Protein AF-A0A8B0SGB1-F1 (afdb_monomer)

Solvent-accessible surface area (backbone atoms only — not comparable to full-atom values): 5924 Å² total; per-residue (Å²): 133,84,81,77,79,85,75,79,77,52,73,67,60,57,47,61,69,42,44,65,58,54,51,50,49,52,54,51,53,50,50,53,51,51,49,52,54,49,53,54,51,50,53,52,51,51,54,52,53,49,47,63,72,35,42,66,33,60,70,39,91,49,54,66,45,27,30,54,38,41,48,50,33,40,77,73,72,36,44,75,56,32,52,49,50,31,62,74,67,66,42,73,54,40,51,61,56,55,52,52,66,74,72,107

Mean predicted aligned error: 11.11 Å

Foldseek 3Di:
DDDDDDDPDDPVVVVVVCVVVVVVCVVVVVVVVVVVVVVVVVVVVVVVVLCVVLVCLCPDPDLVSVLVSLVVCVVVVNVVVSVVSCVVVVRPSCPVVVVVVVVD

Sequence (104 aa):
MAEEPIKKKAWYEIIAILTPFIIGICVTGLGTYFTQVYNFRQLQINQLNLLDKFKDSLLSEDADKRTFAYESFVTLGYESLAVKMIVINKDSAGRSVIQEIKST

Secondary structure (DSSP, 8-state):
-PPPP--PPPHHHHHHHHHHHHHHHHHHHHHHHHHHHHHHHHHHHHHHHHHHHHHHHHT-S-HHHHHHHHHHHHHTT-HHHHHHHHHHHT-STTHHHHHHHHH-

Structure (mmCIF, N/CA/C/O backbone):
data_AF-A0A8B0SGB1-F1
#
_entry.id   AF-A0A8B0SGB1-F1
#
loop_
_atom_site.group_PDB
_atom_site.id
_atom_site.type_symbol
_atom_site.label_atom_id
_atom_site.label_alt_id
_atom_site.label_comp_id
_atom_site.label_asym_id
_atom_site.label_entity_id
_atom_site.label_seq_id
_atom_site.pdbx_PDB_ins_code
_atom_site.Cartn_x
_atom_site.Cartn_y
_atom_site.Cartn_z
_atom_site.occupancy
_atom_site.B_iso_or_equiv
_atom_site.auth_seq_id
_atom_site.auth_comp_id
_atom_site.auth_asym_id
_atom_site.auth_atom_id
_atom_site.pdbx_PDB_model_num
ATOM 1 N N . MET A 1 1 ? 33.234 -16.095 -60.391 1.00 47.94 1 MET A N 1
ATOM 2 C CA . MET A 1 1 ? 32.299 -15.329 -59.544 1.00 47.94 1 MET A CA 1
ATOM 3 C C . MET A 1 1 ? 33.153 -14.697 -58.464 1.00 47.94 1 MET A C 1
ATOM 5 O O . MET A 1 1 ? 33.746 -15.439 -57.698 1.00 47.94 1 MET A O 1
ATOM 9 N N . ALA A 1 2 ? 33.379 -13.385 -58.526 1.00 52.94 2 ALA A N 1
ATOM 10 C CA . ALA A 1 2 ? 34.216 -12.703 -57.543 1.00 52.94 2 ALA A CA 1
ATOM 11 C C . ALA A 1 2 ? 33.400 -12.520 -56.258 1.00 52.94 2 ALA A C 1
ATOM 13 O O . ALA A 1 2 ? 32.309 -11.957 -56.311 1.00 52.94 2 ALA A O 1
ATOM 14 N N . GLU A 1 3 ? 33.898 -13.037 -55.137 1.00 55.69 3 GLU A N 1
ATOM 15 C CA . GLU A 1 3 ? 33.339 -12.757 -53.816 1.00 55.69 3 GLU A CA 1
ATOM 16 C C . GLU A 1 3 ? 33.576 -11.276 -53.498 1.00 55.69 3 GLU A C 1
ATOM 18 O O . GLU A 1 3 ? 34.718 -10.813 -53.459 1.00 55.69 3 GLU A O 1
ATOM 23 N N . GLU A 1 4 ? 32.500 -10.506 -53.323 1.00 62.12 4 GLU A N 1
ATOM 24 C CA . GLU A 1 4 ? 32.616 -9.111 -52.903 1.00 62.12 4 GLU A CA 1
ATOM 25 C C . GLU A 1 4 ? 33.144 -9.035 -51.460 1.00 62.12 4 GLU A C 1
ATOM 27 O O . GLU A 1 4 ? 32.665 -9.763 -50.583 1.00 62.12 4 GLU A O 1
ATOM 32 N N . PRO A 1 5 ? 34.120 -8.156 -51.167 1.00 55.94 5 PRO A N 1
ATOM 33 C CA . PRO A 1 5 ? 34.695 -8.065 -49.835 1.00 55.94 5 PRO A CA 1
ATOM 34 C C . PRO A 1 5 ? 33.652 -7.543 -48.842 1.00 55.94 5 PRO A C 1
ATOM 36 O O . PRO A 1 5 ? 33.066 -6.476 -49.033 1.00 55.94 5 PRO A O 1
ATOM 39 N N . ILE A 1 6 ? 33.455 -8.278 -47.744 1.00 67.50 6 ILE A N 1
ATOM 40 C CA . ILE A 1 6 ? 32.542 -7.907 -46.657 1.00 67.50 6 ILE A CA 1
ATOM 41 C C . ILE A 1 6 ? 32.981 -6.554 -46.082 1.00 67.50 6 IL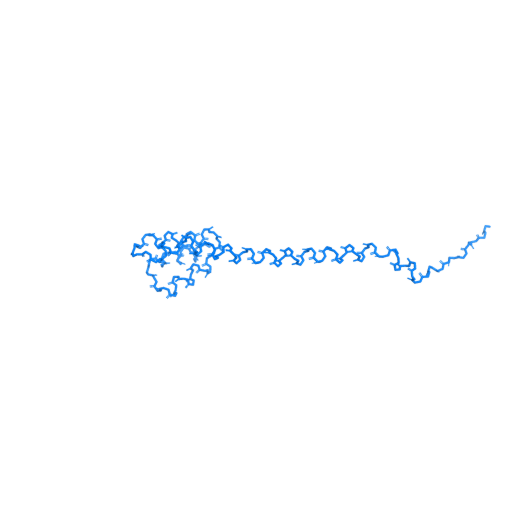E A C 1
ATOM 43 O O . ILE A 1 6 ? 33.950 -6.448 -45.325 1.00 67.50 6 ILE A O 1
ATOM 47 N N . LYS A 1 7 ? 32.259 -5.495 -46.452 1.00 72.44 7 LYS A N 1
ATOM 48 C CA . LYS A 1 7 ? 32.514 -4.129 -45.995 1.00 72.44 7 LYS A CA 1
ATOM 49 C C . LYS A 1 7 ?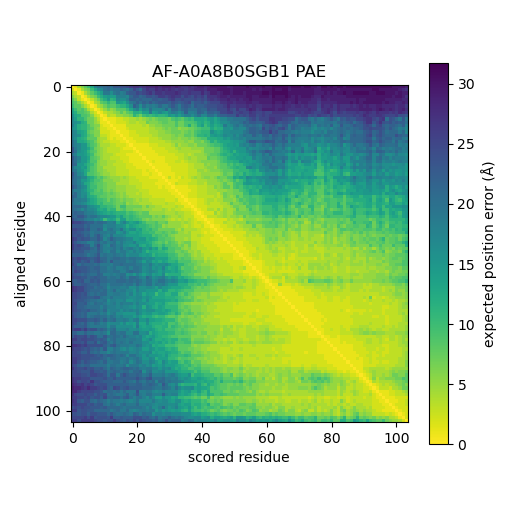 32.123 -4.038 -44.516 1.00 72.44 7 LYS A C 1
ATOM 51 O O . LYS A 1 7 ? 30.942 -4.102 -44.177 1.00 72.44 7 LYS A O 1
ATOM 56 N N . LYS A 1 8 ? 33.110 -3.935 -43.618 1.00 73.25 8 LYS A N 1
ATOM 57 C CA . LYS A 1 8 ? 32.858 -3.749 -42.179 1.00 73.25 8 LYS A CA 1
ATOM 58 C C . LYS A 1 8 ? 32.052 -2.463 -41.982 1.00 73.25 8 LYS A C 1
ATOM 60 O O . LYS A 1 8 ? 32.525 -1.389 -42.350 1.00 73.25 8 LYS A O 1
ATOM 65 N N . LYS A 1 9 ? 30.847 -2.582 -41.415 1.00 74.25 9 LYS A N 1
ATOM 66 C CA . LYS A 1 9 ? 30.004 -1.428 -41.079 1.00 74.25 9 LYS A CA 1
ATOM 67 C C . LYS A 1 9 ? 30.733 -0.520 -40.100 1.00 74.25 9 LYS A C 1
ATOM 69 O O . LYS A 1 9 ? 31.377 -0.997 -39.160 1.00 74.25 9 LYS A O 1
ATOM 74 N N . ALA A 1 10 ? 30.637 0.783 -40.327 1.00 84.81 10 ALA A N 1
ATOM 75 C CA . ALA A 1 10 ? 31.242 1.759 -39.438 1.00 84.81 10 ALA A CA 1
ATOM 76 C C . ALA A 1 10 ? 30.495 1.788 -38.093 1.00 84.81 10 ALA A C 1
ATOM 78 O O . ALA A 1 10 ? 29.289 1.562 -38.026 1.00 84.81 10 ALA A O 1
ATOM 79 N N . TRP A 1 11 ? 31.210 2.072 -37.005 1.00 84.38 11 TRP A N 1
ATOM 80 C CA . TRP A 1 11 ? 30.678 2.017 -35.637 1.00 84.38 11 TRP A CA 1
ATOM 81 C C . TRP A 1 11 ? 29.415 2.877 -35.431 1.00 84.38 11 TRP A C 1
ATOM 83 O O . TRP A 1 11 ? 28.507 2.472 -34.708 1.00 84.38 11 TRP A O 1
ATOM 93 N N . TYR A 1 12 ? 29.309 4.018 -36.119 1.00 84.38 12 TYR A N 1
ATOM 94 C CA . TYR A 1 12 ? 28.131 4.889 -36.068 1.00 84.38 12 TYR A CA 1
ATOM 95 C C . TYR A 1 12 ? 26.896 4.279 -36.755 1.00 84.38 12 TYR A C 1
ATOM 97 O O . TYR A 1 12 ? 25.778 4.519 -36.308 1.00 84.38 12 TYR A O 1
ATOM 105 N N . GLU A 1 13 ? 27.068 3.453 -37.795 1.00 85.00 13 GLU A N 1
ATOM 106 C CA . GLU A 1 13 ? 25.956 2.752 -38.457 1.00 85.00 13 GLU A CA 1
ATOM 107 C C . GLU A 1 13 ? 25.369 1.676 -37.540 1.00 85.00 13 GLU A C 1
ATOM 109 O O . GLU A 1 13 ? 24.159 1.465 -37.513 1.00 85.00 13 GLU A O 1
ATOM 114 N N . ILE A 1 14 ? 26.223 1.019 -36.748 1.00 84.19 14 ILE A N 1
ATOM 115 C CA . ILE A 1 14 ? 25.801 0.036 -35.742 1.00 84.19 14 ILE A CA 1
ATOM 116 C C . ILE A 1 14 ? 24.988 0.730 -34.643 1.00 84.19 14 ILE A C 1
ATOM 118 O O . ILE A 1 14 ? 23.928 0.236 -34.258 1.00 84.19 14 ILE A O 1
ATOM 122 N N . ILE A 1 15 ? 25.441 1.899 -34.180 1.00 83.69 15 ILE A N 1
ATOM 123 C CA . ILE A 1 15 ? 24.707 2.701 -33.193 1.00 83.69 15 ILE A CA 1
ATOM 124 C C . ILE A 1 15 ? 23.359 3.155 -33.757 1.00 83.69 15 ILE A C 1
ATOM 126 O O . ILE A 1 15 ? 22.356 2.998 -33.071 1.00 83.69 15 ILE A O 1
ATOM 130 N N . ALA A 1 16 ? 23.311 3.644 -35.000 1.00 84.75 16 ALA A N 1
ATOM 131 C CA . ALA A 1 16 ? 22.073 4.101 -35.637 1.00 84.75 16 ALA A CA 1
ATOM 132 C C . ALA A 1 16 ? 21.013 2.989 -35.747 1.00 84.75 16 ALA A C 1
ATOM 134 O O . ALA A 1 16 ? 19.825 3.236 -35.544 1.00 84.75 16 ALA A O 1
ATOM 135 N N . ILE A 1 17 ? 21.439 1.750 -36.014 1.00 90.81 17 ILE A N 1
ATOM 136 C CA . ILE A 1 17 ? 20.547 0.579 -36.050 1.00 90.81 17 ILE A CA 1
ATOM 137 C C . ILE A 1 17 ? 20.026 0.230 -34.646 1.00 90.81 17 ILE A C 1
ATOM 139 O O . ILE A 1 17 ? 18.882 -0.197 -34.499 1.00 90.81 17 ILE A O 1
ATOM 143 N N . LEU A 1 18 ? 20.839 0.432 -33.606 1.00 90.69 18 LEU A N 1
ATOM 144 C CA . LEU A 1 18 ? 20.467 0.163 -32.213 1.00 90.69 18 LEU A CA 1
ATOM 145 C C . LEU A 1 18 ? 19.693 1.311 -31.552 1.00 90.69 18 LEU A C 1
ATOM 147 O O . LEU A 1 18 ? 19.023 1.081 -30.547 1.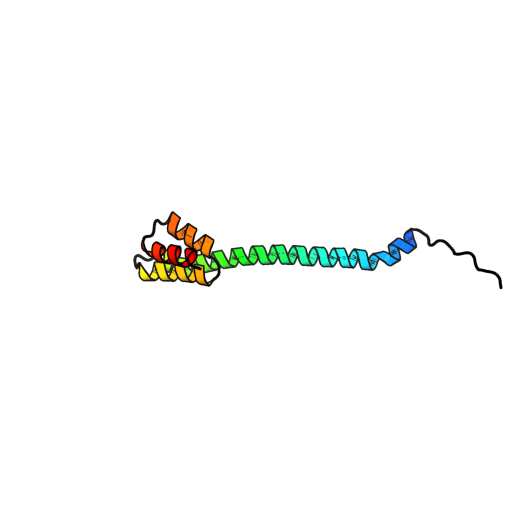00 90.69 18 LEU A O 1
ATOM 151 N N . THR A 1 19 ? 19.733 2.526 -32.101 1.00 89.44 19 THR A N 1
ATOM 152 C CA . THR A 1 19 ? 19.027 3.704 -31.580 1.00 89.44 19 THR A CA 1
ATOM 153 C C . THR A 1 19 ? 17.554 3.445 -31.228 1.00 89.44 19 THR A C 1
ATOM 155 O O . THR A 1 19 ? 17.188 3.730 -30.087 1.00 89.44 19 THR A O 1
ATOM 158 N N . PRO A 1 20 ? 16.696 2.883 -32.108 1.00 91.88 20 PRO A N 1
ATOM 159 C CA . PRO A 1 20 ? 15.298 2.621 -31.753 1.00 91.88 20 PRO A CA 1
ATOM 160 C C . PRO A 1 20 ? 15.152 1.639 -30.583 1.00 91.88 20 PRO A C 1
ATOM 162 O O . PRO A 1 20 ? 14.256 1.801 -29.758 1.00 91.88 20 PRO A O 1
ATOM 165 N N . PHE A 1 21 ? 16.056 0.665 -30.457 1.00 92.56 21 PHE A N 1
ATOM 166 C CA . PHE A 1 21 ? 16.055 -0.279 -29.341 1.00 92.56 21 PHE A CA 1
ATOM 167 C C . PHE A 1 21 ? 16.463 0.393 -28.024 1.00 92.56 21 PHE A C 1
ATOM 169 O O . PHE A 1 21 ? 15.795 0.217 -27.007 1.00 92.56 21 PHE A O 1
ATOM 176 N N . ILE A 1 22 ? 17.507 1.227 -28.054 1.00 90.94 22 ILE A N 1
ATOM 177 C CA . ILE A 1 22 ? 17.966 2.000 -26.891 1.00 90.94 22 ILE A CA 1
ATOM 178 C C . ILE A 1 22 ? 16.856 2.941 -26.409 1.00 90.94 22 ILE A C 1
ATOM 180 O O . ILE A 1 22 ? 16.527 2.948 -25.224 1.00 90.94 22 ILE A O 1
ATOM 184 N N . ILE A 1 23 ? 16.227 3.683 -27.325 1.00 94.31 23 ILE A N 1
ATOM 185 C CA . ILE A 1 23 ? 15.107 4.575 -26.997 1.00 94.31 23 ILE A CA 1
ATOM 186 C C . ILE A 1 23 ? 13.931 3.769 -26.436 1.00 94.31 23 ILE A C 1
ATOM 188 O O . ILE A 1 23 ? 13.361 4.160 -25.418 1.00 94.31 23 ILE A O 1
ATOM 192 N N . GLY A 1 24 ? 13.601 2.629 -27.049 1.00 93.75 24 GLY A N 1
ATOM 193 C CA . GLY A 1 24 ? 12.549 1.735 -26.568 1.00 93.75 24 GLY A CA 1
ATOM 194 C C . GLY A 1 24 ? 12.779 1.277 -25.126 1.00 93.75 24 GLY A C 1
ATOM 195 O O . GLY A 1 24 ? 11.858 1.340 -24.309 1.00 93.75 24 GLY A O 1
ATOM 196 N N . ILE A 1 25 ? 14.013 0.900 -24.781 1.00 94.00 25 ILE A N 1
ATOM 197 C CA . ILE A 1 25 ? 14.391 0.543 -23.407 1.00 94.00 25 ILE A CA 1
ATOM 198 C C . ILE A 1 25 ? 14.267 1.747 -22.474 1.00 94.00 25 ILE A C 1
ATOM 200 O O . ILE A 1 25 ? 13.689 1.610 -21.399 1.00 94.00 25 ILE A O 1
ATOM 204 N N . CYS A 1 26 ? 14.765 2.923 -22.865 1.00 93.38 26 CYS A N 1
ATOM 205 C CA . CYS A 1 26 ? 14.689 4.120 -22.028 1.00 93.38 26 CYS A CA 1
ATOM 206 C C . CYS A 1 26 ? 13.238 4.507 -21.717 1.00 93.38 26 CYS A C 1
ATOM 208 O O . CYS A 1 26 ? 12.901 4.721 -20.554 1.00 93.38 26 CYS A O 1
ATOM 210 N N . VAL A 1 27 ? 12.371 4.555 -22.732 1.00 94.31 27 VAL A N 1
ATOM 211 C CA . VAL A 1 27 ? 10.954 4.914 -22.565 1.00 94.31 27 VAL A CA 1
ATOM 212 C C . VAL A 1 27 ? 10.225 3.868 -21.726 1.00 94.31 27 VAL A C 1
ATOM 214 O O . VAL A 1 27 ? 9.497 4.227 -20.802 1.00 94.31 27 VAL A O 1
ATOM 217 N N . THR A 1 28 ? 10.458 2.582 -21.994 1.00 94.06 28 THR A N 1
ATOM 218 C CA . THR A 1 28 ? 9.830 1.495 -21.228 1.00 94.06 28 THR A CA 1
ATOM 219 C C . THR A 1 28 ? 10.305 1.498 -19.778 1.00 94.06 28 THR A C 1
ATOM 221 O O . THR A 1 28 ? 9.484 1.390 -18.873 1.00 94.06 28 THR A O 1
ATOM 224 N N . GLY A 1 29 ? 11.606 1.671 -19.538 1.00 92.06 29 GLY A N 1
ATOM 225 C CA . GLY A 1 29 ? 12.187 1.728 -18.197 1.00 92.06 29 GLY A CA 1
ATOM 226 C C . GLY A 1 29 ? 11.702 2.931 -17.388 1.00 92.06 29 GLY A C 1
ATOM 227 O O . GLY A 1 29 ? 11.362 2.789 -16.216 1.00 92.06 29 GLY A O 1
ATOM 228 N N . LEU A 1 30 ? 11.601 4.107 -18.016 1.00 92.44 30 LEU A N 1
ATOM 229 C CA . LEU A 1 30 ? 10.988 5.281 -17.392 1.00 92.44 30 LEU A CA 1
ATOM 230 C C . LEU A 1 30 ? 9.515 5.014 -17.070 1.00 92.44 30 LEU A C 1
ATOM 2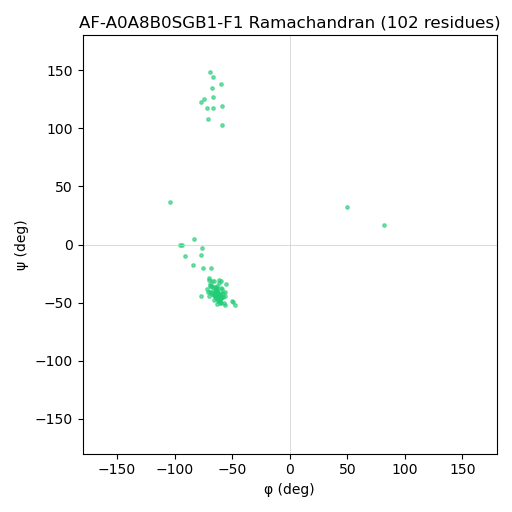32 O O . LEU A 1 30 ? 9.090 5.243 -15.941 1.00 92.44 30 LEU A O 1
ATOM 236 N N . GLY A 1 31 ? 8.7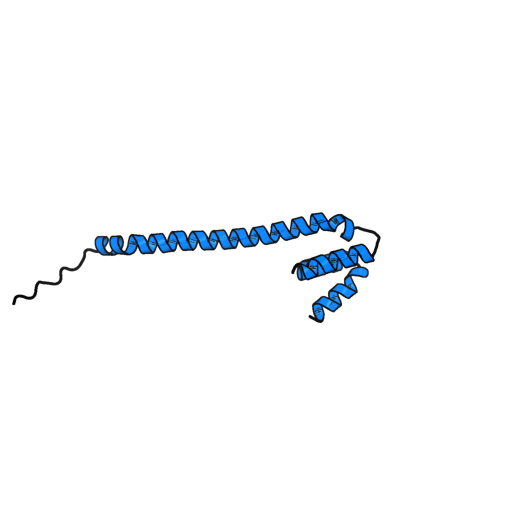52 4.483 -18.028 1.00 91.19 31 GLY A N 1
ATOM 237 C CA . GLY A 1 31 ? 7.340 4.161 -17.841 1.00 91.19 31 GLY A CA 1
ATOM 238 C C . GLY A 1 31 ? 7.111 3.215 -16.662 1.00 91.19 31 GLY A C 1
ATOM 239 O O . GLY A 1 31 ? 6.343 3.539 -15.759 1.00 91.19 31 GLY A O 1
ATOM 240 N N . THR A 1 32 ? 7.826 2.089 -16.613 1.00 91.19 32 THR A N 1
ATOM 241 C CA . THR A 1 32 ? 7.690 1.111 -15.524 1.00 91.19 32 THR A CA 1
ATOM 242 C C . THR A 1 32 ? 8.106 1.686 -14.175 1.00 91.19 32 THR A C 1
ATOM 244 O O . THR A 1 32 ? 7.393 1.476 -13.191 1.00 91.19 32 THR A O 1
ATOM 247 N N . TYR A 1 33 ? 9.196 2.456 -14.118 1.00 90.94 33 TYR A N 1
ATOM 248 C CA . TYR A 1 33 ? 9.629 3.129 -12.893 1.00 90.94 33 TYR A CA 1
ATOM 249 C C . TYR A 1 33 ? 8.562 4.102 -12.373 1.00 90.94 33 TYR A C 1
ATOM 251 O O . TYR A 1 33 ? 8.165 4.027 -11.208 1.00 90.94 33 TYR A O 1
ATOM 259 N N . PHE A 1 34 ? 8.038 4.978 -13.235 1.00 87.81 34 PHE A N 1
ATOM 260 C CA . PHE A 1 34 ? 6.986 5.920 -12.853 1.00 87.81 34 PHE A CA 1
ATOM 261 C C . PHE A 1 34 ? 5.698 5.209 -12.438 1.00 87.81 34 PHE A C 1
ATOM 263 O O . PHE A 1 34 ? 5.100 5.599 -11.437 1.00 87.81 34 PHE A O 1
ATOM 270 N N . THR A 1 35 ? 5.293 4.145 -13.136 1.00 89.44 35 THR A N 1
ATOM 271 C CA . THR A 1 35 ? 4.135 3.333 -12.742 1.00 89.44 35 THR A CA 1
ATOM 272 C C . THR A 1 35 ? 4.336 2.697 -11.368 1.00 89.44 35 THR A C 1
ATOM 274 O O . THR A 1 35 ? 3.429 2.754 -10.540 1.00 89.44 35 THR A O 1
ATOM 277 N N . GLN A 1 36 ? 5.516 2.143 -11.075 1.00 85.62 36 GLN A N 1
ATOM 278 C CA . GLN A 1 36 ? 5.804 1.578 -9.753 1.00 85.62 36 GLN A CA 1
ATOM 279 C C . GLN A 1 36 ? 5.742 2.641 -8.651 1.00 85.62 36 GLN A C 1
ATOM 281 O O . GLN A 1 36 ? 5.085 2.430 -7.630 1.00 85.62 36 GLN A O 1
ATOM 286 N N . VAL A 1 37 ? 6.372 3.800 -8.864 1.00 85.69 37 VAL A N 1
ATOM 287 C CA . VAL A 1 37 ? 6.354 4.907 -7.895 1.00 85.69 37 VAL A CA 1
ATOM 288 C C . VAL A 1 37 ? 4.937 5.448 -7.697 1.00 85.69 37 VAL A C 1
ATOM 290 O O . VAL A 1 37 ? 4.532 5.710 -6.562 1.00 85.69 37 VAL A O 1
ATOM 293 N N . TYR A 1 38 ? 4.170 5.605 -8.776 1.00 80.06 38 TYR A N 1
ATOM 294 C CA . TYR A 1 38 ? 2.797 6.095 -8.714 1.00 80.06 38 TYR A CA 1
ATOM 295 C C . TYR A 1 38 ? 1.889 5.112 -7.975 1.00 80.06 38 TYR A C 1
ATOM 297 O O . TYR A 1 38 ? 1.204 5.516 -7.040 1.00 80.06 38 TYR A O 1
ATOM 305 N N . ASN A 1 39 ? 1.955 3.818 -8.302 1.00 82.44 39 ASN A N 1
ATOM 306 C CA . ASN A 1 39 ? 1.193 2.779 -7.606 1.00 82.44 39 ASN A CA 1
ATOM 307 C C . ASN A 1 39 ? 1.522 2.748 -6.109 1.00 82.44 39 ASN A C 1
ATOM 309 O O . ASN A 1 39 ? 0.618 2.666 -5.278 1.00 82.44 39 ASN A O 1
ATOM 313 N N . PHE A 1 40 ? 2.801 2.882 -5.749 1.00 78.12 40 PHE A N 1
ATOM 314 C CA . PHE A 1 40 ? 3.216 2.942 -4.350 1.00 78.12 40 PHE A CA 1
ATOM 315 C C . PHE A 1 40 ? 2.628 4.155 -3.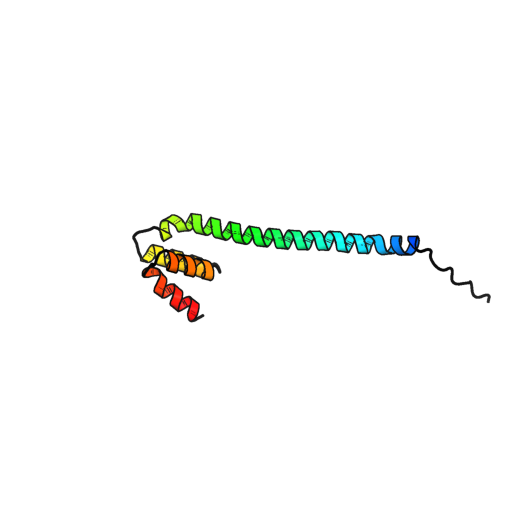614 1.00 78.12 40 PHE A C 1
ATOM 317 O O . PHE A 1 40 ? 2.095 4.017 -2.513 1.00 78.12 40 PHE A O 1
ATOM 324 N N . ARG A 1 41 ? 2.666 5.345 -4.226 1.00 76.69 41 ARG A N 1
ATOM 325 C CA . ARG A 1 41 ? 2.058 6.553 -3.642 1.00 76.69 41 ARG A CA 1
ATOM 326 C C . ARG A 1 41 ? 0.536 6.447 -3.564 1.00 76.69 41 ARG A C 1
ATOM 328 O O . ARG A 1 41 ? -0.046 6.868 -2.569 1.00 76.69 41 ARG A O 1
ATOM 335 N N . GLN A 1 42 ? -0.101 5.841 -4.562 1.00 75.88 42 GLN A N 1
ATOM 336 C CA . GLN A 1 42 ? -1.546 5.638 -4.581 1.00 75.88 42 GLN A CA 1
ATOM 337 C C . GLN A 1 42 ? -2.004 4.730 -3.431 1.00 75.88 42 GLN A C 1
ATOM 339 O O . GLN A 1 42 ? -3.014 5.015 -2.789 1.00 75.88 42 GLN A O 1
ATOM 344 N N . LEU A 1 43 ? -1.231 3.685 -3.110 1.00 76.81 43 LEU A N 1
ATOM 345 C CA . LEU A 1 43 ? -1.495 2.828 -1.949 1.00 76.81 43 LEU A CA 1
ATOM 346 C C . LEU A 1 43 ? -1.465 3.617 -0.634 1.00 76.81 43 LEU A C 1
ATOM 348 O O . LEU A 1 43 ? -2.348 3.434 0.202 1.00 76.81 43 LEU A O 1
ATOM 352 N N . GLN A 1 44 ? -0.499 4.525 -0.467 1.00 78.50 44 GLN A N 1
ATOM 353 C CA . GLN A 1 44 ? -0.418 5.388 0.720 1.00 78.50 44 GLN A CA 1
ATOM 354 C C . GLN A 1 44 ? -1.595 6.367 0.805 1.00 78.50 44 GLN A C 1
ATOM 356 O O . GLN A 1 44 ? -2.169 6.553 1.875 1.00 78.50 44 GLN A O 1
ATOM 361 N N . ILE A 1 45 ? -1.994 6.962 -0.322 1.00 80.12 45 ILE A N 1
ATOM 362 C CA . ILE A 1 45 ? -3.148 7.871 -0.375 1.00 80.12 45 ILE A CA 1
ATOM 363 C C . ILE A 1 45 ? -4.436 7.128 -0.003 1.00 80.12 45 ILE A C 1
ATOM 365 O O . ILE A 1 45 ? -5.247 7.646 0.762 1.00 80.12 45 ILE A O 1
ATOM 369 N N . ASN A 1 46 ? -4.610 5.894 -0.480 1.00 82.00 46 ASN A N 1
ATOM 370 C CA . ASN A 1 46 ? -5.768 5.077 -0.127 1.00 82.00 46 ASN A CA 1
ATOM 371 C C . ASN A 1 46 ? -5.809 4.752 1.374 1.00 82.00 46 ASN A C 1
ATOM 373 O O . ASN A 1 46 ? -6.877 4.839 1.975 1.00 82.00 46 ASN A O 1
ATOM 377 N N . GLN A 1 47 ? -4.660 4.461 1.997 1.00 80.44 47 GLN A N 1
ATOM 378 C CA . GLN A 1 47 ? -4.571 4.265 3.451 1.00 80.44 47 GLN A CA 1
ATOM 379 C C . GLN A 1 47 ? -5.009 5.509 4.227 1.00 80.44 47 GLN A C 1
ATOM 381 O O . GLN A 1 47 ? -5.793 5.398 5.169 1.00 80.44 47 GLN A O 1
ATOM 386 N N . LEU A 1 48 ? -4.538 6.691 3.820 1.00 82.44 48 LEU A N 1
ATOM 387 C CA . LEU A 1 48 ? -4.910 7.956 4.457 1.00 82.44 48 LEU A CA 1
ATOM 388 C C . LEU A 1 48 ? -6.400 8.267 4.285 1.00 82.44 48 LEU A C 1
ATOM 390 O O . LEU A 1 48 ? -7.053 8.648 5.250 1.00 82.44 48 LEU A O 1
ATOM 394 N N . ASN A 1 49 ? -6.955 8.039 3.094 1.00 86.12 49 ASN A N 1
ATOM 395 C CA . ASN A 1 49 ? -8.382 8.238 2.834 1.00 86.12 49 ASN A CA 1
ATOM 396 C C . ASN A 1 49 ? -9.264 7.290 3.653 1.00 86.12 49 ASN A C 1
ATOM 398 O O . ASN A 1 49 ? -10.342 7.679 4.094 1.00 86.12 49 ASN A O 1
ATOM 402 N N . LEU A 1 50 ? -8.837 6.041 3.855 1.00 83.75 50 LEU A N 1
ATOM 403 C CA . LEU A 1 50 ? -9.562 5.107 4.716 1.00 83.75 50 LEU A CA 1
ATOM 404 C C . LEU A 1 50 ? -9.482 5.515 6.179 1.00 83.75 50 LEU A C 1
ATOM 406 O O . LEU A 1 50 ? -10.496 5.469 6.870 1.00 83.75 50 LEU A O 1
ATOM 410 N N . LEU A 1 51 ? -8.311 5.962 6.632 1.00 85.69 51 LEU A N 1
ATOM 411 C CA . LEU A 1 51 ? -8.162 6.518 7.970 1.00 85.69 51 LEU A CA 1
ATOM 412 C C . LEU A 1 51 ? -9.086 7.712 8.186 1.00 85.69 51 LEU A C 1
ATOM 414 O O . LEU A 1 51 ? -9.759 7.753 9.206 1.00 85.69 51 LEU A O 1
ATOM 418 N N . ASP A 1 52 ? -9.169 8.631 7.229 1.00 86.19 52 ASP A N 1
ATOM 419 C CA . ASP A 1 52 ? -10.053 9.792 7.326 1.00 86.19 52 ASP A CA 1
ATOM 420 C C . ASP A 1 52 ? -11.536 9.380 7.380 1.00 86.19 52 ASP A C 1
ATOM 422 O O . ASP A 1 52 ? -12.278 9.848 8.240 1.00 86.19 52 ASP A O 1
ATOM 426 N N . LYS A 1 53 ? -11.952 8.409 6.552 1.00 86.75 53 LYS A N 1
ATOM 427 C CA . LYS A 1 53 ? -13.330 7.882 6.548 1.00 86.75 53 LYS A CA 1
ATOM 428 C C . LYS A 1 53 ? -13.717 7.155 7.833 1.00 86.75 53 LYS A C 1
ATOM 430 O O . LYS A 1 53 ? -14.847 7.289 8.290 1.00 86.75 53 LYS A O 1
ATOM 435 N N . PHE A 1 54 ? -12.810 6.353 8.384 1.00 88.00 54 PHE A N 1
ATOM 436 C CA . PHE A 1 54 ? -13.076 5.544 9.576 1.00 88.00 54 PHE A CA 1
ATOM 437 C C . PHE A 1 54 ? -12.658 6.227 10.875 1.00 88.00 54 PHE A C 1
ATOM 439 O O . PHE A 1 54 ? -12.873 5.662 11.945 1.00 88.00 54 PHE A O 1
ATOM 446 N N . LYS A 1 55 ? -12.099 7.439 10.812 1.00 85.88 55 LYS A N 1
ATOM 447 C CA . LYS A 1 55 ? -11.647 8.209 11.974 1.00 85.88 55 LYS A CA 1
ATOM 448 C C . LYS A 1 55 ? -12.722 8.304 13.054 1.00 85.88 55 LYS A C 1
ATOM 450 O O . LYS A 1 55 ? -12.444 8.007 14.212 1.00 85.88 55 LYS A O 1
ATOM 455 N N . ASP A 1 56 ? -13.943 8.665 12.673 1.00 88.31 56 ASP A N 1
ATOM 456 C CA . ASP A 1 56 ? -15.045 8.837 13.624 1.00 88.31 56 ASP A CA 1
ATOM 457 C C . ASP A 1 56 ? -15.465 7.506 14.256 1.00 88.31 56 ASP A C 1
ATOM 459 O O . ASP A 1 56 ? -15.788 7.448 15.440 1.00 88.31 56 ASP A O 1
ATOM 463 N N . SER A 1 57 ? -15.412 6.413 13.489 1.00 86.12 57 SER A N 1
ATOM 464 C CA . SER A 1 57 ? -15.694 5.066 13.992 1.00 86.12 57 SER A CA 1
ATOM 465 C C . SER A 1 57 ? -14.593 4.564 14.926 1.00 86.12 57 SER A C 1
ATOM 467 O O . SER A 1 57 ? -14.910 3.996 15.964 1.00 86.12 57 SER A O 1
ATOM 469 N N . LEU A 1 58 ? -13.321 4.823 14.602 1.00 84.50 58 LEU A N 1
ATOM 470 C CA . LEU A 1 58 ? -12.149 4.452 15.405 1.00 84.50 58 LEU A CA 1
ATOM 471 C C . LEU A 1 58 ? -12.068 5.213 16.733 1.00 84.50 58 LEU A C 1
ATOM 473 O O . LEU A 1 58 ? -11.538 4.686 17.708 1.00 84.50 58 LEU A O 1
ATOM 477 N N . LEU A 1 59 ? -12.566 6.449 16.766 1.00 85.38 59 LEU A N 1
ATOM 478 C CA . LEU A 1 59 ? -12.598 7.295 17.961 1.00 85.38 59 LEU A CA 1
ATOM 479 C C . LEU A 1 59 ? -13.930 7.211 18.719 1.00 85.38 59 LEU A C 1
ATOM 481 O O . LEU A 1 59 ? -14.091 7.875 19.741 1.00 85.38 59 LEU A O 1
ATOM 485 N N . SER A 1 60 ? -14.889 6.422 18.230 1.00 85.38 60 SER A N 1
ATOM 486 C CA . SER A 1 60 ? -16.192 6.267 18.871 1.00 85.38 60 SER A CA 1
ATOM 487 C C . SER A 1 60 ? -16.062 5.560 20.220 1.00 85.38 60 SER A C 1
ATOM 489 O O . SER A 1 60 ? -15.281 4.624 20.359 1.00 85.38 60 SER A O 1
ATOM 491 N N . GLU A 1 61 ? -16.865 5.946 21.212 1.00 85.06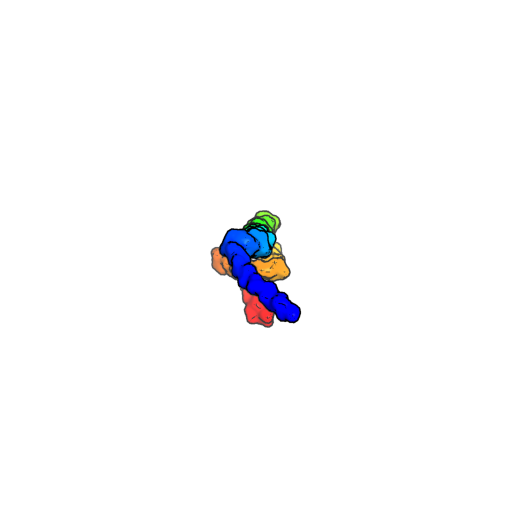 61 GLU A N 1
ATOM 492 C CA . GLU A 1 61 ? -16.941 5.233 22.500 1.00 85.06 61 GLU A CA 1
ATOM 493 C C . GLU A 1 61 ? -17.574 3.837 22.361 1.00 85.06 61 GLU A C 1
ATOM 495 O O . GLU A 1 61 ? -17.317 2.942 23.169 1.00 85.06 61 GLU A O 1
ATOM 500 N N . ASP A 1 62 ? -18.325 3.624 21.282 1.00 88.06 62 ASP A N 1
ATOM 501 C CA . ASP A 1 62 ? -18.963 2.361 20.934 1.00 88.06 62 ASP A CA 1
ATOM 502 C C . ASP A 1 62 ? -17.928 1.318 20.470 1.00 88.06 62 ASP A C 1
ATOM 504 O O . ASP A 1 62 ? -17.228 1.500 19.469 1.00 88.06 62 ASP A O 1
ATOM 508 N N . ALA A 1 63 ? -17.824 0.218 21.219 1.00 86.94 63 ALA A N 1
ATOM 509 C CA . ALA A 1 63 ? -16.878 -0.861 20.947 1.00 86.94 63 ALA A CA 1
ATOM 510 C C . ALA A 1 63 ? -17.175 -1.598 19.630 1.00 86.94 63 ALA A C 1
ATOM 512 O O . ALA A 1 63 ? -16.237 -2.028 18.952 1.00 86.94 63 ALA A O 1
ATOM 513 N N . ASP A 1 64 ? -18.443 -1.690 19.227 1.00 87.56 64 ASP A N 1
ATOM 514 C CA . ASP A 1 64 ? -18.831 -2.389 18.000 1.00 87.56 64 ASP A CA 1
ATOM 515 C C . ASP A 1 64 ? -18.411 -1.574 16.771 1.00 87.56 64 ASP A C 1
ATOM 517 O O . ASP A 1 64 ? -17.875 -2.115 15.803 1.00 87.56 64 ASP A O 1
ATOM 521 N N . LYS A 1 65 ? -18.537 -0.240 16.842 1.00 87.94 65 LYS A N 1
ATOM 522 C CA . LYS A 1 65 ? -18.076 0.667 15.775 1.00 87.94 65 LYS A CA 1
ATOM 523 C C . LYS A 1 65 ? -16.564 0.645 15.596 1.00 87.94 65 LYS A C 1
ATOM 525 O O . LYS A 1 65 ? -16.094 0.691 14.457 1.00 87.94 65 LYS A O 1
ATOM 530 N N . ARG A 1 66 ? -15.801 0.564 16.691 1.00 90.00 66 ARG A N 1
ATOM 531 C CA . ARG A 1 66 ? -14.336 0.442 16.617 1.00 90.00 66 ARG A CA 1
ATOM 532 C C . ARG A 1 66 ? -13.921 -0.905 16.031 1.00 90.00 66 ARG A C 1
ATOM 534 O O . ARG A 1 66 ? -13.060 -0.937 15.156 1.00 90.00 66 ARG A O 1
ATOM 541 N N . THR A 1 67 ? -14.575 -1.992 16.443 1.00 88.69 67 THR A N 1
ATOM 542 C CA . THR A 1 67 ? -14.337 -3.341 15.897 1.00 88.69 67 THR A CA 1
ATOM 543 C C . THR A 1 67 ? -14.603 -3.383 14.397 1.00 88.69 67 THR A C 1
ATOM 545 O O . THR A 1 67 ? -13.712 -3.745 13.631 1.00 88.69 67 THR A O 1
ATOM 548 N N . PHE A 1 68 ? -15.765 -2.887 13.964 1.00 90.00 68 PHE A N 1
ATOM 549 C CA . PHE A 1 68 ? -16.117 -2.782 12.548 1.00 90.00 68 PHE A CA 1
ATOM 550 C C . PHE A 1 68 ? -15.092 -1.970 11.746 1.00 90.00 68 PHE A C 1
ATOM 552 O O . PHE A 1 68 ? -14.726 -2.343 10.629 1.00 90.00 68 PHE A O 1
ATOM 559 N N . ALA A 1 69 ? -14.596 -0.864 12.309 1.00 90.44 69 ALA A N 1
ATOM 560 C CA . ALA A 1 69 ? -13.555 -0.078 11.663 1.00 90.44 69 ALA A CA 1
ATOM 561 C C . ALA A 1 69 ? -12.274 -0.907 11.479 1.00 90.44 69 ALA A C 1
ATOM 563 O O . ALA A 1 69 ? -11.743 -0.958 10.371 1.00 90.44 69 ALA A O 1
ATOM 564 N N . TYR A 1 70 ? -11.806 -1.606 12.517 1.00 90.44 70 TYR A N 1
ATOM 565 C CA . TYR A 1 70 ? -10.622 -2.465 12.429 1.00 90.44 70 TYR A CA 1
ATOM 566 C C . TYR A 1 70 ? -10.784 -3.614 11.423 1.00 90.44 70 TYR A C 1
ATOM 568 O O . TYR A 1 70 ? -9.885 -3.829 10.608 1.00 90.44 70 TYR A O 1
ATOM 576 N N . GLU A 1 71 ? -11.929 -4.295 11.412 1.00 89.69 71 GLU A N 1
ATOM 577 C CA . GLU A 1 71 ? -12.249 -5.351 10.437 1.00 89.69 71 GLU A CA 1
ATOM 578 C C . GLU A 1 71 ? -12.317 -4.818 9.003 1.00 89.69 71 GLU A C 1
ATOM 580 O O . GLU A 1 71 ? -11.865 -5.474 8.059 1.00 89.69 71 GLU A O 1
ATOM 585 N N . SER A 1 72 ? -12.808 -3.589 8.828 1.00 89.12 72 SER A N 1
ATOM 586 C CA . SER A 1 72 ? -12.810 -2.919 7.527 1.00 89.12 72 SER A CA 1
ATOM 587 C C . SER A 1 72 ? -11.383 -2.694 7.018 1.00 89.12 72 SER A C 1
ATOM 589 O O . SER A 1 72 ? -11.110 -2.934 5.842 1.00 89.12 72 SER A O 1
ATOM 591 N N . PHE A 1 73 ? -10.438 -2.302 7.882 1.00 89.31 73 PHE A N 1
ATOM 592 C CA . PHE A 1 73 ? -9.024 -2.198 7.490 1.00 89.31 73 PHE A CA 1
ATOM 593 C C . PHE A 1 73 ? -8.422 -3.554 7.112 1.00 89.31 73 PHE A C 1
ATOM 595 O O . PHE A 1 73 ? -7.671 -3.620 6.139 1.00 89.31 73 PHE A O 1
ATOM 602 N N . VAL A 1 74 ? -8.752 -4.623 7.840 1.00 89.75 74 VAL A N 1
ATOM 603 C CA . VAL A 1 74 ? -8.287 -5.989 7.538 1.00 89.75 74 VAL A CA 1
ATOM 604 C C . VAL A 1 74 ? -8.808 -6.454 6.182 1.00 89.75 74 VAL A C 1
ATOM 606 O O . VAL A 1 74 ? -8.015 -6.814 5.316 1.00 89.75 74 VAL A O 1
ATOM 609 N N . THR A 1 75 ? -10.116 -6.337 5.949 1.00 87.25 75 THR A N 1
ATOM 610 C CA . THR A 1 75 ? -10.772 -6.751 4.696 1.00 87.25 75 THR A CA 1
ATOM 611 C C . THR A 1 75 ? -10.225 -6.004 3.474 1.00 87.25 75 THR A C 1
ATOM 613 O O . THR A 1 75 ? -10.162 -6.548 2.374 1.00 87.25 75 THR A O 1
ATOM 616 N N . LEU A 1 76 ? -9.789 -4.755 3.655 1.00 86.00 76 LEU A N 1
ATOM 617 C CA . LEU A 1 76 ? -9.184 -3.935 2.601 1.00 86.00 76 LEU A CA 1
ATOM 618 C C . LEU A 1 76 ? -7.680 -4.205 2.392 1.00 86.00 76 LEU A C 1
ATOM 620 O O . LEU A 1 76 ? -7.042 -3.514 1.595 1.00 86.00 76 LEU A O 1
ATOM 624 N N . GLY A 1 77 ? -7.107 -5.194 3.086 1.00 85.50 77 GLY A N 1
ATOM 625 C CA . GLY A 1 77 ? -5.702 -5.595 2.966 1.00 85.50 77 GLY A CA 1
ATOM 626 C C . GLY A 1 77 ? -4.728 -4.733 3.775 1.00 85.50 77 GLY A C 1
ATOM 627 O O . GLY A 1 77 ? -3.520 -4.759 3.533 1.00 85.50 77 GLY A O 1
ATOM 628 N N . TYR A 1 78 ? -5.222 -3.954 4.741 1.00 87.00 78 TYR A N 1
ATOM 629 C CA . TYR A 1 78 ? -4.423 -3.081 5.609 1.00 87.00 78 TYR A CA 1
ATOM 630 C C . TYR A 1 78 ? -4.235 -3.660 7.019 1.00 87.00 78 TYR A C 1
ATOM 632 O O . TYR A 1 78 ? -4.169 -2.920 8.001 1.00 87.00 78 TYR A O 1
ATOM 640 N N . GLU A 1 79 ? -4.087 -4.979 7.128 1.00 88.75 79 GLU A N 1
ATOM 641 C CA . GLU A 1 79 ? -3.906 -5.720 8.387 1.00 88.75 79 GLU A CA 1
ATOM 642 C C . GLU A 1 79 ? -2.816 -5.126 9.287 1.00 88.75 79 GLU A C 1
ATOM 644 O O . GLU A 1 79 ? -3.038 -4.853 10.465 1.00 88.75 79 GLU A O 1
ATOM 649 N N . SER A 1 80 ? -1.633 -4.856 8.724 1.00 86.62 80 SER A N 1
ATOM 650 C CA . SER A 1 80 ? -0.506 -4.301 9.488 1.00 86.62 80 SER A CA 1
ATOM 651 C C . SER A 1 80 ? -0.809 -2.923 10.085 1.00 86.62 80 SER A C 1
ATOM 653 O O . SER A 1 80 ? -0.291 -2.578 11.150 1.00 86.62 80 SER A O 1
ATOM 655 N N . LEU A 1 81 ? -1.654 -2.136 9.415 1.00 86.00 81 LEU A N 1
ATOM 656 C CA . LEU A 1 81 ? -2.098 -0.830 9.881 1.00 86.00 81 LEU A CA 1
ATOM 657 C C . LEU A 1 81 ? -3.160 -0.989 10.977 1.00 86.00 81 LEU A C 1
ATOM 659 O O . LEU A 1 81 ? -3.036 -0.348 12.020 1.00 86.00 81 LEU A O 1
ATOM 663 N N . ALA A 1 82 ? -4.123 -1.898 10.789 1.00 87.62 82 ALA A N 1
ATOM 664 C CA . ALA A 1 82 ? -5.135 -2.234 11.789 1.00 87.62 82 ALA A CA 1
ATOM 665 C C . ALA A 1 82 ? -4.490 -2.701 13.104 1.00 87.62 82 ALA A C 1
ATOM 667 O O . ALA A 1 82 ? -4.752 -2.130 14.162 1.00 87.62 82 ALA A O 1
ATOM 668 N N . VAL A 1 83 ? -3.555 -3.658 13.040 1.00 89.00 83 VAL A N 1
ATOM 669 C CA . VAL A 1 83 ? -2.828 -4.166 14.218 1.00 89.00 83 VAL A CA 1
ATOM 670 C C . VAL A 1 83 ? -2.076 -3.041 14.929 1.00 89.00 83 VAL A C 1
ATOM 672 O O . VAL A 1 83 ? -2.152 -2.930 16.154 1.00 89.00 83 VAL A O 1
ATOM 675 N N . LYS A 1 84 ? -1.376 -2.172 14.186 1.00 88.00 84 LYS A N 1
ATOM 676 C CA . LYS A 1 84 ? -0.677 -1.019 14.777 1.00 88.00 84 LYS A CA 1
ATOM 677 C C . LYS A 1 84 ? -1.641 -0.085 15.502 1.00 88.00 84 LYS A C 1
ATOM 679 O O . LYS A 1 84 ? -1.337 0.320 16.620 1.00 88.00 84 LYS A O 1
ATOM 684 N N . MET A 1 85 ? -2.787 0.236 14.903 1.00 86.81 85 MET A N 1
ATOM 685 C CA . MET A 1 85 ? -3.788 1.108 15.524 1.00 86.81 85 MET A CA 1
ATOM 686 C C . MET A 1 85 ? -4.350 0.501 16.812 1.00 86.81 85 MET A C 1
ATOM 688 O O . MET A 1 85 ? -4.421 1.196 17.822 1.00 86.81 85 MET A O 1
ATOM 692 N N . ILE A 1 86 ? -4.678 -0.793 16.809 1.00 88.94 86 ILE A N 1
ATOM 693 C CA . ILE A 1 86 ? -5.194 -1.500 17.992 1.00 88.94 86 ILE A CA 1
ATOM 694 C C . ILE A 1 86 ? -4.159 -1.489 19.125 1.00 88.94 86 ILE A C 1
ATOM 696 O O . ILE A 1 86 ? -4.492 -1.197 20.275 1.00 88.94 86 ILE A O 1
ATOM 700 N N . VAL A 1 87 ? -2.890 -1.767 18.805 1.00 87.81 87 VAL A N 1
ATOM 701 C CA . VAL A 1 87 ? -1.791 -1.777 19.785 1.00 87.81 87 VAL A CA 1
ATOM 702 C C . VAL A 1 87 ? -1.531 -0.380 20.354 1.00 87.81 87 VAL A C 1
ATOM 704 O O . VAL A 1 87 ? -1.370 -0.248 21.568 1.00 87.81 87 VAL A O 1
ATOM 707 N N . ILE A 1 88 ? -1.515 0.659 19.511 1.00 86.62 88 ILE A N 1
ATOM 708 C CA . ILE A 1 88 ? -1.313 2.055 19.938 1.00 86.62 88 ILE A CA 1
ATOM 709 C C . ILE A 1 88 ? -2.463 2.515 20.839 1.00 86.62 88 ILE A C 1
ATOM 711 O O . ILE A 1 88 ? -2.215 3.072 21.908 1.00 86.62 88 ILE A O 1
ATOM 715 N N . ASN A 1 89 ? -3.705 2.228 20.447 1.00 82.94 89 ASN A N 1
ATOM 716 C CA . ASN A 1 89 ? -4.893 2.631 21.199 1.00 82.94 89 ASN A CA 1
ATOM 717 C C . ASN A 1 89 ? -5.142 1.758 22.440 1.00 82.94 89 ASN A C 1
ATOM 719 O O . ASN A 1 89 ? -6.000 2.090 23.253 1.00 82.94 89 ASN A O 1
ATOM 723 N N . LYS A 1 90 ? -4.402 0.648 22.598 1.00 83.81 90 LYS A N 1
ATOM 724 C CA . LYS A 1 90 ? -4.623 -0.382 23.630 1.00 83.81 90 LYS A CA 1
ATOM 725 C C . LYS A 1 90 ? -6.082 -0.849 23.690 1.00 83.81 90 LYS A C 1
ATOM 727 O O . LYS A 1 90 ? -6.579 -1.197 24.762 1.00 83.81 90 LYS A O 1
ATOM 732 N N . ASP A 1 91 ? -6.755 -0.858 22.545 1.00 83.12 91 ASP A N 1
ATOM 733 C CA . ASP A 1 91 ? -8.189 -1.099 22.482 1.00 83.12 91 ASP A CA 1
ATOM 734 C C . ASP A 1 91 ? -8.491 -2.583 22.714 1.00 83.12 91 ASP A C 1
ATOM 736 O O . ASP A 1 91 ? -7.939 -3.468 22.052 1.00 83.12 91 ASP A O 1
ATOM 740 N N . SER A 1 92 ? -9.357 -2.869 23.686 1.00 81.81 92 SER A N 1
ATOM 741 C CA . SER A 1 92 ? -9.806 -4.231 23.966 1.00 81.81 92 SER A CA 1
ATOM 742 C C . SER A 1 92 ? -10.708 -4.770 22.858 1.00 81.81 92 SER A C 1
ATOM 744 O O . SER A 1 92 ? -10.685 -5.979 22.628 1.00 81.81 92 SER A O 1
ATOM 746 N N . ALA A 1 93 ? -11.432 -3.893 22.155 1.00 79.94 93 ALA A N 1
ATOM 747 C CA . ALA A 1 93 ? -12.346 -4.254 21.074 1.00 79.94 93 ALA A CA 1
ATOM 748 C C . ALA A 1 93 ? -11.603 -4.873 19.875 1.00 79.94 93 ALA A C 1
ATOM 750 O O . ALA A 1 93 ? -12.046 -5.857 19.299 1.00 79.94 93 ALA A O 1
ATOM 751 N N . GLY A 1 94 ? -10.394 -4.391 19.568 1.00 78.81 94 GLY A N 1
ATOM 752 C CA . GLY A 1 94 ? -9.581 -4.915 18.465 1.00 78.81 94 GLY A CA 1
ATOM 753 C C . GLY A 1 94 ? -8.880 -6.254 18.738 1.00 78.81 94 GLY A C 1
ATOM 754 O O . GLY A 1 94 ? -8.194 -6.782 17.864 1.00 78.81 94 GLY A O 1
ATOM 755 N N . ARG A 1 95 ? -8.992 -6.829 19.943 1.00 82.38 95 ARG A N 1
ATOM 756 C CA . ARG A 1 95 ? -8.278 -8.078 20.279 1.00 82.38 95 ARG A CA 1
ATOM 757 C C . ARG A 1 95 ? -8.799 -9.291 19.509 1.00 82.38 95 ARG A C 1
ATOM 759 O O . ARG A 1 95 ? -7.988 -10.148 19.163 1.00 82.38 95 ARG A O 1
ATOM 766 N N . SER A 1 96 ? -10.105 -9.350 19.248 1.00 83.25 96 SER A N 1
ATOM 767 C CA . SER A 1 96 ? -10.729 -10.383 18.407 1.00 83.25 96 SER A CA 1
ATOM 768 C C . SER A 1 96 ? -10.177 -10.324 16.984 1.00 83.25 96 SER A C 1
ATOM 770 O O . SER A 1 96 ? -9.703 -11.332 16.469 1.00 83.25 96 SER A O 1
ATOM 772 N N . VAL A 1 97 ? -10.095 -9.117 16.420 1.00 83.44 97 VAL A N 1
ATOM 773 C CA . VAL A 1 97 ? -9.556 -8.865 15.077 1.00 83.44 97 VAL A CA 1
ATOM 774 C C . VAL A 1 97 ? -8.097 -9.330 14.959 1.00 83.44 97 VAL A C 1
ATOM 776 O O . VAL A 1 97 ? -7.718 -9.971 13.985 1.00 83.44 97 VAL A O 1
ATOM 779 N N . ILE A 1 98 ? -7.259 -9.093 15.979 1.00 86.00 98 ILE A N 1
ATOM 780 C CA . ILE A 1 98 ? -5.865 -9.587 15.987 1.00 86.00 98 ILE A CA 1
ATOM 781 C C . ILE A 1 98 ? -5.796 -11.122 15.987 1.00 86.00 98 ILE A C 1
ATOM 783 O O . ILE A 1 98 ? -4.873 -11.690 15.399 1.00 86.00 98 ILE A O 1
ATOM 787 N N . GLN A 1 99 ? -6.708 -11.799 16.689 1.00 83.94 99 GLN A N 1
ATOM 788 C CA . GLN A 1 99 ? -6.735 -13.263 16.707 1.00 83.94 99 GLN A CA 1
ATOM 789 C C . GLN A 1 99 ? -7.144 -13.826 15.347 1.00 83.94 99 GLN A C 1
ATOM 791 O O . GLN A 1 99 ? -6.507 -14.770 14.887 1.00 83.94 99 GLN A O 1
ATOM 796 N N . GLU A 1 100 ? -8.121 -13.205 14.690 1.00 82.06 100 GLU A N 1
ATOM 797 C CA . GLU A 1 100 ? -8.606 -13.605 13.367 1.00 82.06 100 GLU A CA 1
ATOM 798 C C . GLU A 1 100 ? -7.530 -13.468 12.276 1.00 82.06 100 GLU A C 1
ATOM 800 O O . GLU A 1 100 ? -7.303 -14.404 11.505 1.00 82.06 100 GLU A O 1
ATOM 805 N N . ILE A 1 101 ? -6.775 -12.361 12.287 1.00 82.69 101 ILE A N 1
ATOM 806 C CA . ILE A 1 101 ? -5.627 -12.158 11.382 1.00 82.69 101 ILE A CA 1
ATOM 807 C C . ILE A 1 101 ? -4.577 -13.262 11.567 1.00 82.69 101 ILE A C 1
ATOM 809 O O . ILE A 1 101 ? -3.975 -13.713 10.604 1.00 82.69 101 ILE A O 1
ATOM 813 N N . LYS A 1 102 ? -4.330 -13.711 12.805 1.00 81.81 102 LYS A N 1
ATOM 814 C CA . LYS A 1 102 ? -3.339 -14.766 13.082 1.00 81.81 102 LYS A CA 1
ATOM 815 C C . LYS A 1 102 ? -3.805 -16.169 12.694 1.00 81.81 102 LYS A C 1
ATOM 817 O O . LYS A 1 102 ? -2.965 -17.063 12.621 1.00 81.81 102 LYS A O 1
ATOM 822 N N . SER A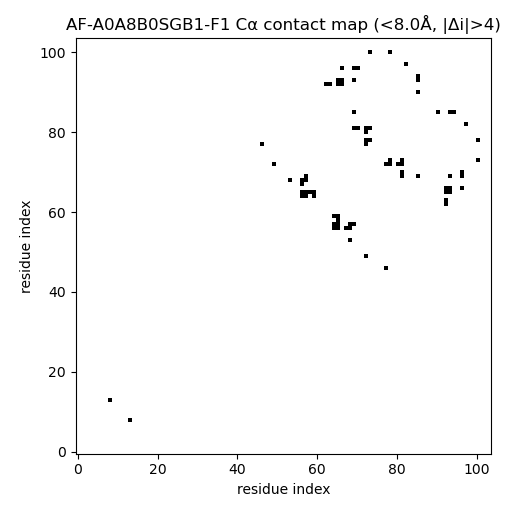 1 103 ? -5.113 -16.380 12.558 1.00 75.56 103 SER A N 1
ATOM 823 C CA . SER A 1 103 ? -5.700 -17.668 12.171 1.00 75.56 103 SER A CA 1
ATOM 824 C C . SER A 1 103 ? -5.900 -17.833 10.664 1.00 75.56 103 SER A C 1
ATOM 826 O O . SER A 1 103 ? -6.228 -18.939 10.236 1.00 75.56 103 SER A O 1
ATOM 828 N N . THR A 1 104 ? -5.721 -16.757 9.896 1.00 62.84 104 THR A N 1
ATOM 829 C CA . THR A 1 104 ? -5.741 -16.745 8.425 1.00 62.84 104 THR A CA 1
ATOM 830 C C . THR A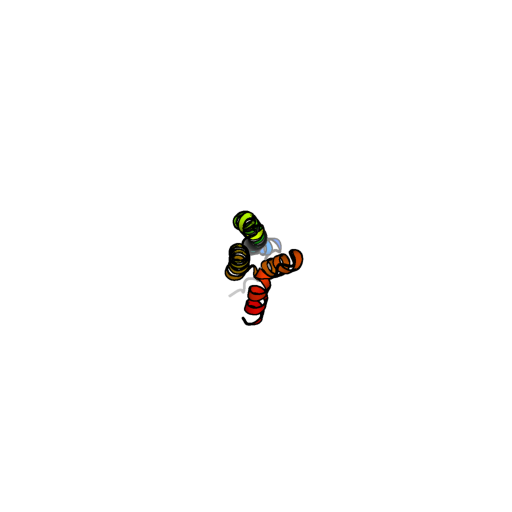 1 104 ? -4.343 -17.024 7.881 1.00 62.84 104 THR A C 1
ATOM 832 O O . THR A 1 104 ? -4.243 -17.770 6.882 1.00 62.84 104 THR A O 1
#

Organism: NCBI:txid111770

Radius of gyration: 28.18 Å; Cα contacts (8 Å, |Δi|>4): 40; chains: 1; bounding box: 54×28×84 Å

pLDDT: mean 83.99, std 8.58, range [47.94, 94.31]